Protein AF-A0A6V7WZ01-F1 (afdb_monomer)

Sequence (124 aa):
MCKIESGIFNFLLNDQLIEKWQSAVDKRIPVYFSLSDTPPTNKLYTMVDTGFPLYNNNYYMLKLPVYPKNIEEMKIVRCWLEKLFLCYFEFADFREYFFNPEMIKILFDNEKNIPTQLRSEKAI

Solvent-accessible surface area (backbone atoms only — not comparable to full-atom values): 7692 Å² total; per-residue (Å²): 132,80,83,77,62,97,69,73,83,70,68,86,70,49,71,72,55,48,53,52,50,50,53,37,36,78,69,52,54,43,46,45,45,59,75,52,94,59,78,68,62,70,45,45,75,34,47,37,38,68,80,81,81,97,78,72,88,66,67,42,64,49,74,37,51,39,53,39,87,46,71,68,50,47,53,52,49,43,56,52,51,51,50,51,33,71,33,68,32,78,44,75,56,51,95,54,47,49,72,31,69,66,45,54,45,68,73,42,71,90,52,96,76,72,53,94,49,73,40,62,68,79,87,128

Organism: Meloidogyne enterolobii (NCBI:txid390850)

Nearest PDB structures (foldseek):
  6uz7-assembly1_Bp  TM=1.964E-01  e=6.840E+00  Kluyveromyces lactis

Mean predicted aligned error: 9.62 Å

Foldseek 3Di:
DDPPDPPVLPPPCDPVLQVLVVVCLVVQPFFKDFPDPPHDDQAAAKFFADDDDDDDRPTDGGGQGRGDNHVVSLSSSLVVQLCQQVDETQDIDAPGMDGDVVSVCSSCVPPPDGRSDGHYDDDD

Radius of gyration: 15.32 Å; Cα contacts (8 Å, |Δi|>4): 159; chains: 1; bounding box: 44×39×40 Å

pLDDT: mean 73.78, std 16.83, range [35.31, 97.25]

Structure (mmCIF, N/CA/C/O backbone):
data_AF-A0A6V7WZ01-F1
#
_entry.id   AF-A0A6V7WZ01-F1
#
loop_
_atom_site.group_PDB
_atom_site.id
_atom_site.type_symbol
_atom_site.label_atom_id
_atom_site.label_alt_id
_atom_site.label_comp_id
_atom_site.label_asym_id
_atom_site.label_entity_id
_atom_site.label_seq_id
_atom_site.pdbx_PDB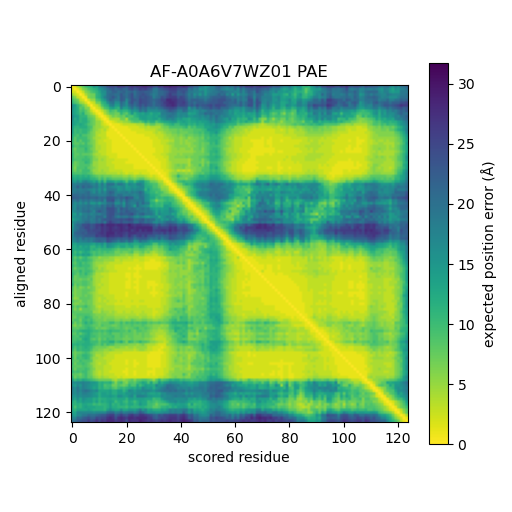_ins_code
_atom_site.Cartn_x
_atom_site.Cartn_y
_atom_site.Cartn_z
_atom_site.occupancy
_atom_site.B_iso_or_equiv
_atom_site.auth_seq_id
_atom_site.auth_comp_id
_atom_site.auth_asym_id
_atom_site.auth_atom_id
_atom_site.pdbx_PDB_model_num
ATOM 1 N N . MET A 1 1 ? 12.683 11.082 -18.159 1.00 45.75 1 MET A N 1
ATOM 2 C CA . MET A 1 1 ? 12.593 11.538 -16.750 1.00 45.75 1 MET A CA 1
ATOM 3 C C . MET A 1 1 ? 11.184 12.043 -16.466 1.00 45.75 1 MET A C 1
ATOM 5 O O . MET A 1 1 ? 10.787 13.046 -17.048 1.00 45.75 1 MET A O 1
ATOM 9 N N . CYS A 1 2 ? 10.422 11.363 -15.607 1.00 51.81 2 CYS A N 1
ATOM 10 C CA . CYS A 1 2 ? 9.104 11.846 -15.190 1.00 51.81 2 CYS A CA 1
ATOM 11 C C . CYS A 1 2 ? 9.287 12.985 -14.171 1.00 51.81 2 CYS A C 1
ATOM 13 O O . CYS A 1 2 ? 9.698 12.741 -13.035 1.00 51.81 2 CYS A O 1
ATOM 15 N N . LYS A 1 3 ? 9.050 14.238 -14.582 1.00 46.38 3 LYS A N 1
ATOM 16 C CA . LYS A 1 3 ? 9.060 15.385 -13.663 1.00 46.38 3 LYS A CA 1
ATOM 17 C C . LYS A 1 3 ? 7.777 15.378 -12.836 1.00 46.38 3 LYS A C 1
ATOM 19 O O . LYS A 1 3 ? 6.792 16.004 -13.206 1.00 46.38 3 LYS A O 1
ATOM 24 N N . ILE A 1 4 ? 7.806 14.679 -11.706 1.00 53.94 4 ILE A N 1
ATOM 25 C CA . ILE A 1 4 ? 6.798 14.862 -10.663 1.00 53.94 4 ILE A CA 1
ATOM 26 C C . ILE A 1 4 ? 7.152 16.158 -9.939 1.00 53.94 4 ILE A C 1
ATOM 28 O O . ILE A 1 4 ? 8.135 16.215 -9.199 1.00 53.94 4 ILE A O 1
ATOM 32 N N . GLU A 1 5 ? 6.386 17.211 -10.206 1.00 44.75 5 GLU A N 1
ATOM 33 C CA . GLU A 1 5 ? 6.588 18.514 -9.582 1.00 44.75 5 GLU A CA 1
ATOM 34 C C . GLU A 1 5 ? 6.386 18.412 -8.063 1.00 44.75 5 GLU A C 1
ATOM 36 O O . GLU A 1 5 ? 5.406 17.841 -7.569 1.00 44.75 5 GLU A O 1
ATOM 41 N N . SER A 1 6 ? 7.336 18.961 -7.304 1.00 43.28 6 SER A N 1
ATOM 42 C CA . SER A 1 6 ? 7.279 19.024 -5.844 1.00 43.28 6 SER A CA 1
ATOM 43 C C . SER A 1 6 ? 6.167 19.984 -5.408 1.00 43.28 6 SER A C 1
ATOM 45 O O . SER A 1 6 ? 6.396 21.179 -5.237 1.00 43.28 6 SER A O 1
ATOM 47 N N . GLY A 1 7 ? 4.958 19.440 -5.278 1.00 42.81 7 GLY A N 1
ATOM 48 C CA . GLY A 1 7 ? 3.715 20.170 -5.009 1.00 42.81 7 GLY A CA 1
ATOM 49 C C . GLY A 1 7 ? 2.450 19.358 -5.327 1.00 42.81 7 GLY A C 1
ATOM 50 O O . GLY A 1 7 ? 1.392 19.633 -4.770 1.00 42.81 7 GLY A O 1
ATOM 51 N N . ILE A 1 8 ? 2.567 18.305 -6.148 1.00 46.50 8 ILE A N 1
ATOM 52 C CA . ILE A 1 8 ? 1.439 17.465 -6.602 1.00 46.50 8 ILE A CA 1
ATOM 53 C C . ILE A 1 8 ? 0.768 16.659 -5.463 1.00 46.50 8 ILE A C 1
ATOM 55 O O . ILE A 1 8 ? -0.384 16.258 -5.589 1.00 46.50 8 ILE A O 1
ATOM 59 N N . PHE A 1 9 ? 1.425 16.475 -4.312 1.00 54.53 9 PHE A N 1
ATOM 60 C CA . PHE A 1 9 ? 0.903 15.667 -3.192 1.00 54.53 9 PHE A CA 1
ATOM 61 C C . PHE A 1 9 ? -0.096 16.387 -2.270 1.00 54.53 9 PHE A C 1
ATOM 63 O O . PHE A 1 9 ? -0.426 15.876 -1.198 1.00 54.53 9 PHE A O 1
ATOM 70 N N . ASN A 1 10 ? -0.637 17.531 -2.698 1.00 55.94 10 ASN A N 1
ATOM 71 C CA . ASN A 1 10 ? -1.879 18.073 -2.147 1.00 55.94 10 ASN A CA 1
ATOM 72 C C . ASN A 1 10 ? -3.068 17.242 -2.651 1.00 55.94 10 ASN A C 1
ATOM 74 O O . ASN A 1 10 ? -3.896 17.707 -3.434 1.00 55.94 10 ASN A O 1
ATOM 78 N N . PHE A 1 11 ? -3.142 15.990 -2.194 1.00 63.97 11 PHE A N 1
ATOM 79 C CA . PHE A 1 11 ? -4.306 15.144 -2.404 1.00 63.97 11 PHE A CA 1
ATOM 80 C C . PHE A 1 11 ? -5.533 15.865 -1.841 1.00 63.97 11 PHE A C 1
ATOM 82 O O . PHE A 1 11 ? -5.618 16.089 -0.632 1.00 63.97 11 PHE A O 1
ATOM 89 N N . LEU A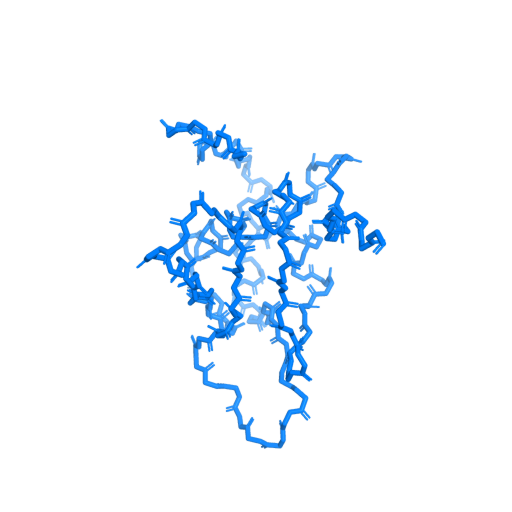 1 12 ? -6.491 16.205 -2.707 1.00 63.72 12 LEU A N 1
ATOM 90 C CA . LEU A 1 12 ? -7.819 16.662 -2.299 1.00 63.72 12 LEU A CA 1
ATOM 91 C C . LEU A 1 12 ? -8.597 15.462 -1.741 1.00 63.72 12 LEU A C 1
ATOM 93 O O . LEU A 1 12 ? -9.500 14.917 -2.376 1.00 63.72 12 LEU A O 1
ATOM 97 N N . LEU A 1 13 ? -8.188 15.020 -0.552 1.00 69.38 13 LEU A N 1
ATOM 98 C CA . LEU A 1 13 ? -8.919 14.057 0.251 1.00 69.38 13 LEU A CA 1
ATOM 99 C C . LEU A 1 13 ? -10.174 14.772 0.754 1.00 69.38 13 LEU A C 1
ATOM 101 O O . LEU A 1 13 ? -10.098 15.607 1.651 1.00 69.38 13 LEU A O 1
ATOM 105 N N . ASN A 1 14 ? -11.320 14.474 0.144 1.00 80.88 14 ASN A N 1
ATOM 106 C CA . ASN A 1 14 ? -12.602 14.819 0.743 1.00 80.88 14 ASN A CA 1
ATOM 107 C C . ASN A 1 14 ? -12.850 13.923 1.966 1.00 80.88 14 ASN A C 1
ATOM 109 O O . ASN A 1 14 ? -12.283 12.831 2.064 1.00 80.88 14 ASN A O 1
ATOM 113 N N . ASP A 1 15 ? -13.710 14.367 2.882 1.00 85.44 15 ASP A N 1
ATOM 114 C CA . ASP A 1 15 ? -13.946 13.673 4.158 1.00 85.44 15 ASP A CA 1
ATOM 115 C C . ASP A 1 15 ? -14.332 12.199 3.945 1.00 85.44 15 ASP A C 1
ATOM 117 O O . ASP A 1 15 ? -13.799 11.307 4.600 1.00 85.44 15 ASP A O 1
ATOM 121 N N . GLN A 1 16 ? -15.138 11.920 2.915 1.00 87.25 16 GLN A N 1
ATOM 122 C CA . GLN A 1 16 ? -15.530 10.565 2.515 1.00 87.25 16 GLN A CA 1
ATOM 123 C C . GLN A 1 16 ? -14.339 9.655 2.142 1.00 87.25 16 GLN A C 1
ATOM 125 O O . GLN A 1 16 ? -14.372 8.452 2.408 1.00 87.25 16 GLN A O 1
ATOM 130 N N . LEU A 1 17 ? -13.290 10.186 1.502 1.00 86.81 17 LEU A N 1
ATOM 131 C CA . LEU A 1 17 ? -12.084 9.415 1.185 1.00 86.81 17 LEU A CA 1
ATOM 132 C C . LEU A 1 17 ? -11.212 9.215 2.432 1.00 86.81 17 LEU A C 1
ATOM 134 O O . LEU A 1 17 ? -10.657 8.131 2.607 1.00 86.81 17 LEU A O 1
ATOM 138 N N . ILE A 1 18 ? -11.147 10.211 3.325 1.00 90.06 18 ILE A N 1
ATOM 139 C CA . ILE A 1 18 ? -10.459 10.094 4.622 1.00 90.06 18 ILE A CA 1
ATOM 140 C C . ILE A 1 18 ? -11.115 8.998 5.474 1.00 90.06 18 ILE A C 1
ATOM 142 O O . ILE A 1 18 ? -10.411 8.130 5.985 1.00 90.06 18 ILE A O 1
ATOM 146 N N . GLU A 1 19 ? -12.447 8.966 5.562 1.00 93.00 19 GLU A N 1
ATOM 147 C CA . GLU A 1 19 ? -13.202 7.916 6.263 1.00 93.00 19 GLU A CA 1
ATOM 148 C C . GLU A 1 19 ? -12.935 6.518 5.685 1.00 93.00 19 GLU A C 1
ATOM 150 O O . GLU A 1 19 ? -12.688 5.569 6.434 1.00 93.00 19 GLU A O 1
ATOM 155 N N . LYS A 1 20 ? -12.921 6.375 4.351 1.00 92.75 20 LYS A N 1
ATOM 156 C CA . LYS A 1 20 ? -12.574 5.106 3.682 1.00 92.75 20 LYS A CA 1
ATOM 157 C C . LYS A 1 20 ? -11.151 4.658 4.016 1.00 92.75 20 LYS A C 1
ATOM 159 O O . LYS A 1 20 ? -10.935 3.480 4.303 1.00 92.75 20 LYS A O 1
ATOM 164 N N . TRP A 1 21 ? -10.190 5.581 4.004 1.00 94.62 21 TRP A N 1
ATOM 165 C CA . TRP A 1 21 ? -8.795 5.289 4.334 1.00 94.62 21 TRP A CA 1
ATOM 166 C C . TRP A 1 21 ? -8.620 4.922 5.807 1.00 94.62 21 TRP A C 1
ATOM 168 O O . TRP A 1 21 ? -7.920 3.956 6.106 1.00 94.62 21 TRP A O 1
ATOM 178 N N . GLN A 1 22 ? -9.294 5.626 6.718 1.00 95.69 22 GLN A N 1
ATOM 179 C CA . GLN A 1 22 ? -9.279 5.294 8.140 1.00 95.69 22 GLN A CA 1
ATOM 180 C C . GLN A 1 22 ? -9.895 3.910 8.381 1.00 95.69 22 GLN A C 1
ATOM 182 O O . GLN A 1 22 ? -9.276 3.075 9.030 1.00 95.69 22 GLN A O 1
ATOM 187 N N . SER A 1 23 ? -11.030 3.598 7.744 1.00 96.50 23 SER A N 1
ATOM 188 C CA . SER A 1 23 ? -11.637 2.263 7.818 1.00 96.50 23 SER A CA 1
ATOM 189 C C . SER A 1 23 ? -10.695 1.155 7.323 1.00 96.50 23 SER A C 1
ATOM 191 O O . SER A 1 23 ? -10.698 0.058 7.880 1.00 96.50 23 SER A O 1
ATOM 193 N N . ALA A 1 24 ? -9.875 1.423 6.302 1.00 96.19 24 ALA A N 1
ATOM 194 C CA . ALA A 1 24 ? -8.879 0.478 5.794 1.00 96.19 24 ALA A CA 1
ATOM 195 C C . ALA A 1 24 ? -7.705 0.261 6.766 1.00 96.19 24 ALA A C 1
ATOM 197 O O . ALA A 1 24 ? -7.261 -0.876 6.942 1.00 96.19 24 ALA A O 1
ATOM 198 N N . VAL A 1 25 ? -7.245 1.331 7.425 1.00 96.69 25 VAL A N 1
ATOM 199 C CA . VAL A 1 25 ? -6.243 1.290 8.506 1.00 96.69 25 VAL A CA 1
ATOM 200 C C . VAL A 1 25 ? -6.773 0.491 9.701 1.00 96.69 25 VAL A C 1
ATOM 202 O O . VAL A 1 25 ? -6.106 -0.436 10.163 1.00 96.69 25 VAL A O 1
ATOM 205 N N . ASP A 1 26 ? -7.997 0.775 10.152 1.00 97.19 26 ASP A N 1
ATOM 206 C CA . ASP A 1 26 ? -8.625 0.118 11.306 1.00 97.19 26 ASP A CA 1
ATOM 207 C C . ASP A 1 26 ? -8.840 -1.385 11.061 1.00 97.19 26 ASP A C 1
ATOM 209 O O . ASP A 1 26 ? -8.569 -2.216 11.929 1.00 97.19 26 ASP A O 1
ATOM 213 N N . LYS A 1 27 ? -9.257 -1.750 9.839 1.00 97.25 27 LYS A N 1
ATOM 214 C CA . LYS A 1 27 ? -9.376 -3.145 9.373 1.00 97.25 27 LYS A CA 1
ATOM 215 C C . LYS A 1 27 ? -8.030 -3.824 9.104 1.00 97.25 27 LYS A C 1
ATOM 217 O O . LYS A 1 27 ? -8.015 -5.028 8.863 1.00 97.25 27 LYS A O 1
ATOM 222 N N . ARG A 1 28 ? -6.918 -3.078 9.124 1.00 95.25 28 ARG A N 1
ATOM 223 C CA . ARG A 1 28 ? -5.569 -3.533 8.746 1.00 95.25 28 ARG A CA 1
ATOM 224 C C . ARG A 1 28 ? -5.539 -4.206 7.371 1.00 95.25 28 ARG A C 1
ATOM 226 O O . ARG A 1 28 ? -5.000 -5.300 7.216 1.00 95.25 28 ARG A O 1
ATOM 233 N N . ILE A 1 29 ? -6.104 -3.548 6.363 1.00 95.00 29 ILE A N 1
ATOM 234 C CA . ILE A 1 29 ? -6.007 -4.022 4.977 1.00 95.00 29 ILE A CA 1
ATOM 235 C C . ILE A 1 29 ? -4.529 -3.924 4.539 1.00 95.00 29 ILE A C 1
ATOM 237 O O . ILE A 1 29 ? -3.929 -2.855 4.684 1.00 95.00 29 ILE A O 1
ATOM 241 N N . P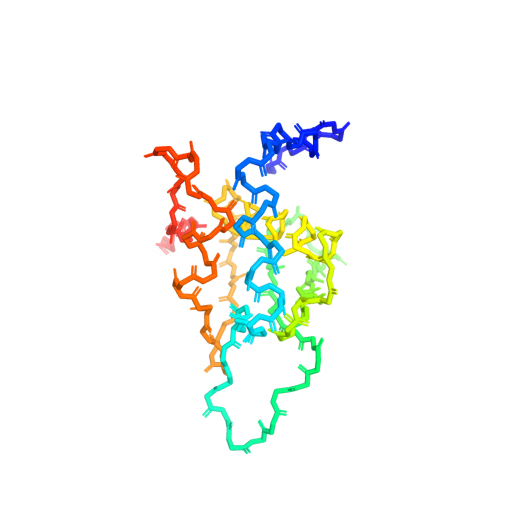RO A 1 30 ? -3.906 -5.006 4.034 1.00 94.25 30 PRO A N 1
ATOM 242 C CA . PRO A 1 30 ? -2.501 -4.980 3.640 1.00 94.25 30 PRO A CA 1
ATOM 243 C C . PRO A 1 30 ? -2.292 -4.241 2.311 1.00 94.25 30 PRO A C 1
ATOM 245 O O . PRO A 1 30 ? -3.153 -4.281 1.433 1.00 94.25 30 PRO A O 1
ATOM 248 N N . VAL A 1 31 ? -1.127 -3.614 2.133 1.00 93.12 31 VAL A N 1
ATOM 249 C CA . VAL A 1 31 ? -0.698 -2.963 0.878 1.00 93.12 31 VAL A CA 1
ATOM 250 C C . VAL A 1 31 ? -0.223 -3.980 -0.154 1.00 93.12 31 VAL A C 1
ATOM 252 O O . VAL A 1 31 ? -0.473 -3.827 -1.349 1.00 93.12 31 VAL A O 1
ATOM 255 N N . TYR A 1 32 ? 0.470 -5.016 0.304 1.00 90.38 32 TYR A N 1
ATOM 256 C CA . TYR A 1 32 ? 1.024 -6.090 -0.507 1.00 90.38 32 TYR A CA 1
ATOM 257 C C . TYR A 1 32 ? 1.073 -7.381 0.310 1.00 90.38 32 TYR A C 1
ATOM 259 O O . TYR A 1 32 ? 1.052 -7.358 1.542 1.00 90.38 32 TYR A O 1
ATOM 267 N N . PHE A 1 33 ? 1.161 -8.502 -0.393 1.00 87.25 33 PHE A N 1
ATOM 268 C CA . PHE A 1 33 ? 1.326 -9.833 0.174 1.00 87.25 33 PHE A CA 1
ATOM 269 C C . PHE A 1 33 ? 2.702 -10.390 -0.209 1.00 87.25 33 PHE A C 1
ATOM 271 O O . PHE A 1 33 ? 3.203 -10.080 -1.291 1.00 87.25 33 PHE A O 1
ATOM 278 N N . SER A 1 34 ? 3.299 -11.205 0.667 1.00 84.31 34 SER A N 1
ATOM 279 C CA . SER A 1 34 ? 4.483 -12.011 0.330 1.00 84.31 34 SER A CA 1
ATOM 280 C C . SER A 1 34 ? 4.051 -13.301 -0.361 1.00 84.31 34 SER A C 1
ATOM 282 O O . SER A 1 34 ? 3.029 -13.878 0.007 1.00 84.31 34 SER A O 1
ATOM 284 N N . LEU A 1 35 ? 4.850 -13.773 -1.314 1.00 79.44 35 LEU A N 1
ATOM 285 C CA . LEU A 1 35 ? 4.772 -15.130 -1.869 1.00 79.44 35 LEU A CA 1
ATOM 286 C C . LEU A 1 35 ? 5.679 -16.122 -1.122 1.00 79.44 35 LEU A C 1
ATOM 288 O O . LEU A 1 35 ? 5.605 -17.322 -1.367 1.00 79.44 35 LEU A O 1
ATOM 292 N N . SER A 1 36 ? 6.535 -15.630 -0.225 1.00 76.31 36 SER A N 1
ATOM 293 C CA . SER A 1 36 ? 7.384 -16.441 0.646 1.00 76.31 36 SER A CA 1
ATOM 294 C C . SER A 1 36 ? 6.653 -16.884 1.920 1.00 76.31 36 SER A C 1
ATOM 296 O O . SER A 1 36 ? 5.865 -16.128 2.486 1.00 76.31 36 SER A O 1
ATOM 298 N N . ASP A 1 37 ? 7.003 -18.065 2.439 1.00 66.50 37 ASP A N 1
ATOM 299 C CA . ASP A 1 37 ? 6.560 -18.538 3.766 1.00 66.50 37 ASP A CA 1
ATOM 300 C C . ASP A 1 37 ? 7.135 -17.699 4.924 1.00 66.50 37 ASP A C 1
ATOM 302 O O . ASP A 1 37 ? 6.672 -17.767 6.065 1.00 66.50 37 ASP A O 1
ATOM 306 N N . THR A 1 38 ? 8.169 -16.898 4.653 1.00 65.06 38 THR A N 1
ATOM 307 C CA . THR A 1 38 ? 8.689 -15.920 5.607 1.00 65.06 38 THR A CA 1
ATOM 308 C C . THR A 1 38 ? 7.707 -14.753 5.745 1.00 65.06 38 THR A C 1
ATOM 310 O O . THR A 1 38 ? 7.298 -14.177 4.733 1.00 65.06 38 THR A O 1
ATOM 313 N N . PRO A 1 39 ? 7.339 -14.346 6.977 1.00 61.16 39 PRO A N 1
ATOM 314 C CA . PRO A 1 39 ? 6.442 -13.215 7.172 1.00 61.16 39 PRO A CA 1
ATOM 315 C C . PRO A 1 39 ? 7.056 -11.968 6.520 1.00 61.16 39 PRO A C 1
ATOM 317 O O . PRO A 1 39 ? 8.253 -11.720 6.718 1.00 61.16 39 PRO A O 1
ATOM 320 N N . PRO A 1 40 ? 6.276 -11.178 5.756 1.00 59.97 40 PRO A N 1
ATOM 321 C CA . PRO A 1 40 ? 6.817 -10.040 5.035 1.00 59.97 40 PRO A CA 1
ATOM 322 C C . PRO A 1 40 ? 7.488 -9.098 6.026 1.00 59.97 40 PRO A C 1
ATOM 324 O O . PRO A 1 40 ? 6.878 -8.654 7.005 1.00 59.97 40 PRO A O 1
ATOM 327 N N . THR A 1 41 ? 8.755 -8.771 5.769 1.00 57.97 41 THR A N 1
ATOM 328 C CA . THR A 1 41 ? 9.395 -7.692 6.518 1.00 57.97 41 THR A CA 1
ATOM 329 C C . THR A 1 41 ? 8.572 -6.415 6.307 1.00 57.97 41 THR A C 1
ATOM 331 O O . THR A 1 41 ? 7.947 -6.239 5.258 1.00 57.97 41 THR A O 1
ATOM 334 N N . ASN A 1 42 ? 8.545 -5.514 7.294 1.00 54.91 42 ASN A N 1
ATOM 335 C CA . ASN A 1 42 ? 7.678 -4.318 7.298 1.00 54.91 42 ASN A CA 1
ATOM 336 C C . ASN A 1 42 ? 7.998 -3.270 6.199 1.00 54.91 42 ASN A C 1
ATOM 338 O O . ASN A 1 42 ? 7.639 -2.101 6.347 1.00 54.91 42 ASN A O 1
ATOM 342 N N . LYS A 1 43 ? 8.755 -3.652 5.167 1.00 55.84 43 LYS A N 1
ATOM 343 C CA . LYS A 1 43 ? 9.231 -2.850 4.045 1.00 55.84 43 LYS A CA 1
ATOM 344 C C . LYS A 1 43 ? 9.229 -3.734 2.798 1.00 55.84 43 LYS A C 1
ATOM 346 O O . LYS A 1 43 ? 9.831 -4.804 2.812 1.00 55.84 43 LYS A O 1
ATOM 351 N N . LEU A 1 44 ? 8.607 -3.265 1.723 1.00 60.09 44 LEU A N 1
ATOM 352 C CA . LEU A 1 44 ? 8.859 -3.791 0.383 1.00 60.09 44 LEU A CA 1
ATOM 353 C C . LEU A 1 44 ? 10.267 -3.351 -0.083 1.00 60.09 44 LEU A C 1
ATOM 355 O O . LEU A 1 44 ? 10.801 -2.327 0.353 1.00 60.09 44 LEU A O 1
ATOM 359 N N . TYR A 1 45 ? 10.890 -4.146 -0.954 1.00 56.41 45 TYR A N 1
ATOM 360 C CA . TYR A 1 45 ? 12.239 -3.909 -1.484 1.00 56.41 45 TYR A CA 1
ATOM 361 C C . TYR A 1 45 ? 12.275 -4.075 -3.013 1.00 56.41 45 TYR A C 1
ATOM 363 O O . TYR A 1 45 ? 13.110 -4.788 -3.558 1.00 56.41 45 TYR A O 1
ATOM 371 N N . THR A 1 46 ? 11.368 -3.408 -3.728 1.00 56.69 46 THR A N 1
ATOM 372 C CA . THR A 1 46 ? 11.422 -3.334 -5.198 1.00 56.69 46 THR A CA 1
ATOM 373 C C . THR A 1 46 ? 12.591 -2.459 -5.629 1.00 56.69 46 THR A C 1
ATOM 375 O O . THR A 1 46 ? 12.616 -1.278 -5.277 1.00 56.69 46 THR A O 1
ATOM 378 N N . MET A 1 47 ? 13.512 -3.032 -6.409 1.00 55.69 47 MET A N 1
ATOM 379 C CA . MET A 1 47 ? 14.504 -2.287 -7.186 1.00 55.69 47 MET A CA 1
ATOM 380 C C . MET A 1 47 ? 13.847 -1.716 -8.438 1.00 55.69 47 MET A C 1
ATOM 382 O O . MET A 1 47 ? 13.101 -2.419 -9.121 1.00 55.69 47 MET A O 1
ATOM 386 N N . VAL A 1 48 ? 14.145 -0.455 -8.730 1.00 57.81 48 VAL A N 1
ATOM 387 C CA . VAL A 1 48 ? 13.631 0.263 -9.896 1.00 57.81 48 VAL A CA 1
ATOM 388 C C . VAL A 1 48 ? 14.791 0.996 -10.555 1.00 57.81 48 VAL A C 1
ATOM 390 O O . VAL A 1 48 ? 15.385 1.861 -9.909 1.00 57.81 48 VAL A O 1
ATOM 393 N N . ASP A 1 49 ? 15.099 0.649 -11.806 1.00 59.66 49 ASP A N 1
ATOM 394 C CA . ASP A 1 49 ? 16.089 1.357 -12.629 1.00 59.66 49 ASP A CA 1
ATOM 395 C C . ASP A 1 49 ? 15.392 2.243 -13.673 1.00 59.66 49 ASP A C 1
ATOM 397 O O . ASP A 1 49 ? 14.311 1.926 -14.182 1.00 59.66 49 ASP A O 1
ATOM 401 N N . THR A 1 50 ? 16.008 3.382 -13.968 1.00 56.69 50 THR A N 1
ATOM 402 C CA . THR A 1 50 ? 15.534 4.390 -14.924 1.00 56.69 50 THR A CA 1
ATOM 403 C C . THR A 1 50 ? 16.563 4.720 -16.002 1.00 56.69 50 THR A C 1
ATOM 405 O O . THR A 1 50 ? 16.247 5.519 -16.886 1.00 56.69 50 THR A O 1
ATOM 408 N N . GLY A 1 51 ? 17.802 4.229 -15.860 1.00 52.38 51 GLY A N 1
ATOM 409 C CA . GLY A 1 51 ? 18.974 4.757 -16.554 1.00 52.38 51 GLY A CA 1
ATOM 410 C C . GLY A 1 51 ? 19.275 6.219 -16.215 1.00 52.38 51 GLY A C 1
ATOM 411 O O . GLY A 1 51 ? 18.598 6.838 -15.387 1.00 52.38 51 GLY A O 1
ATOM 412 N N . PHE A 1 52 ? 20.224 6.898 -16.865 1.00 50.06 52 PHE A N 1
ATOM 413 C CA . PHE A 1 52 ? 21.534 6.564 -17.481 1.00 50.06 52 PHE A CA 1
ATOM 414 C C . PHE A 1 52 ? 22.223 7.971 -17.635 1.00 50.06 52 PHE A C 1
ATOM 416 O O . PHE A 1 52 ? 21.490 8.967 -17.682 1.00 50.06 52 PHE A O 1
ATOM 423 N N . PRO A 1 53 ? 23.568 8.151 -17.692 1.00 54.12 53 PRO A N 1
ATOM 424 C CA . PRO A 1 53 ? 24.572 7.158 -18.042 1.00 54.12 53 PRO A CA 1
ATOM 425 C C . PRO A 1 53 ? 25.660 6.814 -16.999 1.00 54.12 53 PRO A C 1
ATOM 427 O O . PRO A 1 53 ? 26.235 7.664 -16.321 1.00 54.12 53 PRO A O 1
ATOM 430 N N . LEU A 1 54 ? 26.030 5.529 -17.039 1.00 46.16 54 LEU A N 1
ATOM 431 C CA . LEU A 1 54 ? 27.355 4.929 -16.798 1.00 46.16 54 LEU A CA 1
ATOM 432 C C . LEU A 1 54 ? 27.983 4.894 -15.392 1.00 46.16 54 LEU A C 1
ATOM 434 O O . LEU A 1 54 ? 28.860 4.054 -15.214 1.00 46.16 54 LEU A O 1
ATOM 438 N N . TYR A 1 55 ? 27.581 5.708 -14.406 1.00 50.28 55 TYR A N 1
ATOM 439 C CA . TYR A 1 55 ? 28.239 5.666 -13.076 1.00 50.28 55 TYR A CA 1
ATOM 440 C C . TYR A 1 55 ? 27.337 5.700 -11.832 1.00 50.28 55 TYR A C 1
ATOM 442 O O . TYR A 1 55 ? 27.850 5.512 -10.734 1.00 50.28 55 TYR A O 1
ATOM 450 N N . ASN A 1 56 ? 26.020 5.882 -11.967 1.00 46.66 56 ASN A N 1
ATOM 451 C CA . ASN A 1 56 ? 25.087 5.867 -10.832 1.00 46.66 56 ASN A CA 1
ATOM 452 C C . ASN A 1 56 ? 23.847 5.023 -11.152 1.00 46.66 56 ASN A C 1
ATOM 454 O O . ASN A 1 56 ? 22.874 5.535 -11.708 1.00 46.66 56 ASN A O 1
ATOM 458 N N . ASN A 1 57 ? 23.865 3.750 -10.753 1.00 49.91 57 ASN A N 1
ATOM 459 C CA . ASN A 1 57 ? 22.665 2.915 -10.732 1.00 49.91 57 ASN A CA 1
ATOM 460 C C . ASN A 1 57 ? 21.769 3.414 -9.589 1.00 49.91 57 ASN A C 1
ATOM 462 O O . ASN A 1 57 ? 21.991 3.092 -8.418 1.00 49.91 57 ASN A O 1
ATOM 466 N N . ASN A 1 58 ? 20.780 4.246 -9.917 1.00 54.59 58 ASN A N 1
ATOM 467 C CA . ASN A 1 58 ? 19.862 4.836 -8.945 1.00 54.59 58 ASN A CA 1
ATOM 468 C C . ASN A 1 58 ? 18.783 3.824 -8.536 1.00 54.59 58 ASN A C 1
ATOM 470 O O . ASN A 1 58 ? 17.605 4.007 -8.829 1.00 54.59 58 ASN A O 1
ATOM 474 N N . TYR A 1 59 ? 19.183 2.763 -7.833 1.00 59.47 59 TYR A N 1
ATOM 475 C CA . TYR A 1 59 ? 18.252 1.792 -7.268 1.00 59.47 59 TYR A CA 1
ATOM 476 C C . TYR A 1 59 ? 17.334 2.467 -6.244 1.00 59.47 59 TYR A C 1
ATOM 478 O O . TYR A 1 59 ? 17.725 2.725 -5.100 1.00 59.47 59 TYR A O 1
ATOM 486 N N . TYR A 1 60 ? 16.083 2.715 -6.623 1.00 65.50 60 TYR A N 1
ATOM 487 C CA . TYR A 1 60 ? 15.053 3.037 -5.640 1.00 65.50 60 TYR A CA 1
ATOM 488 C C . TYR A 1 60 ? 14.639 1.777 -4.881 1.00 65.50 60 TYR A C 1
ATOM 490 O O . TYR A 1 60 ? 14.759 0.663 -5.380 1.00 65.50 60 TYR A O 1
ATOM 498 N N . MET A 1 61 ? 14.173 1.971 -3.647 1.00 67.38 61 MET A N 1
ATOM 499 C CA . MET A 1 61 ? 13.770 0.910 -2.727 1.00 67.38 61 MET A CA 1
ATOM 500 C C . MET A 1 61 ? 12.448 1.321 -2.080 1.00 67.38 61 MET A C 1
ATOM 502 O O . MET A 1 61 ? 12.415 2.233 -1.246 1.00 67.38 61 MET A O 1
ATOM 506 N N . LEU A 1 62 ? 11.358 0.670 -2.485 1.00 74.12 62 LEU A N 1
ATOM 507 C CA . LEU A 1 62 ? 9.990 1.012 -2.078 1.00 74.12 62 LEU A CA 1
ATOM 508 C C . LEU A 1 62 ? 9.686 0.623 -0.625 1.00 74.12 62 LEU A C 1
ATOM 510 O O . LEU A 1 62 ? 8.977 -0.345 -0.385 1.00 74.12 62 LEU A O 1
ATOM 514 N N . LYS A 1 63 ? 10.175 1.391 0.355 1.00 76.69 63 LYS A N 1
ATOM 515 C CA . LYS A 1 63 ? 9.948 1.157 1.798 1.00 76.69 63 LYS A CA 1
ATOM 516 C C . LYS A 1 63 ? 8.484 1.400 2.213 1.00 76.69 63 LYS A C 1
ATOM 518 O O . LYS A 1 63 ? 8.186 2.354 2.928 1.00 76.69 63 LYS A O 1
ATOM 523 N N . LEU A 1 64 ? 7.585 0.537 1.750 1.00 85.38 64 LEU A N 1
ATOM 524 C CA . LEU A 1 64 ? 6.151 0.545 2.028 1.00 85.38 64 LEU A CA 1
ATOM 525 C C . LEU A 1 64 ? 5.825 -0.317 3.251 1.00 85.38 64 LEU A C 1
ATOM 527 O O . LEU A 1 64 ? 6.364 -1.419 3.347 1.00 85.38 64 LEU A O 1
ATOM 531 N N . PRO A 1 65 ? 4.937 0.130 4.156 1.00 89.25 65 PRO A N 1
ATOM 532 C 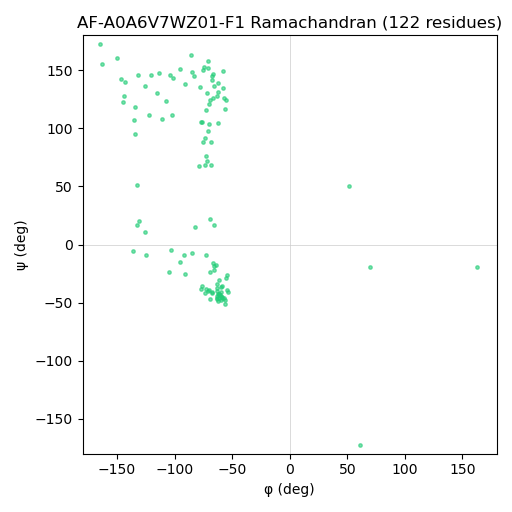CA . PRO A 1 65 ? 4.431 -0.720 5.225 1.00 89.25 65 PRO A CA 1
ATOM 533 C C . PRO A 1 65 ? 3.548 -1.833 4.647 1.00 89.25 65 PRO A C 1
ATOM 535 O O . PRO A 1 65 ? 2.792 -1.597 3.706 1.00 89.25 65 PRO A O 1
ATOM 538 N N . VAL A 1 66 ? 3.582 -3.026 5.251 1.00 90.62 66 VAL A N 1
ATOM 539 C CA . VAL A 1 66 ? 2.589 -4.081 4.959 1.00 90.62 66 VAL A CA 1
ATOM 540 C C . VAL A 1 66 ? 1.199 -3.594 5.369 1.00 90.62 66 VAL A C 1
ATOM 542 O O . VAL A 1 66 ? 0.264 -3.679 4.585 1.00 90.62 66 VAL A O 1
ATOM 545 N N . TYR A 1 67 ? 1.086 -3.031 6.576 1.00 93.75 67 TYR A N 1
ATOM 546 C CA . TYR A 1 67 ? -0.146 -2.499 7.156 1.00 93.75 67 TYR A CA 1
ATOM 547 C C . TYR A 1 67 ? 0.056 -1.018 7.508 1.00 93.75 67 TYR A C 1
ATOM 549 O O . TYR A 1 67 ? 0.833 -0.737 8.427 1.00 93.75 67 TYR A O 1
ATOM 557 N N . PRO A 1 68 ? -0.599 -0.075 6.806 1.00 94.50 68 PRO A N 1
ATOM 558 C CA . PRO A 1 68 ? -0.520 1.345 7.125 1.00 94.50 68 PRO A CA 1
ATOM 559 C C . PRO A 1 68 ? -1.164 1.619 8.486 1.00 94.50 68 PRO A C 1
ATOM 561 O O . PRO A 1 68 ? -2.232 1.094 8.794 1.00 94.50 68 PRO A O 1
ATOM 564 N N . LYS A 1 69 ? -0.518 2.440 9.312 1.00 94.50 69 LYS A N 1
ATOM 565 C CA . LYS A 1 69 ? -0.948 2.734 10.692 1.00 94.50 69 LYS A CA 1
ATOM 566 C C . LYS A 1 69 ? -1.784 4.002 10.831 1.00 94.50 69 LYS A C 1
ATOM 568 O O . LYS A 1 69 ? -2.341 4.244 11.897 1.00 94.50 69 LYS A O 1
ATOM 573 N N . ASN A 1 70 ? -1.781 4.858 9.814 1.00 94.44 70 ASN A N 1
ATOM 574 C CA . ASN A 1 70 ? -2.427 6.167 9.815 1.00 94.44 70 ASN A CA 1
ATOM 575 C C . ASN A 1 70 ? -2.540 6.721 8.383 1.00 94.44 70 ASN A C 1
ATOM 577 O O . ASN A 1 70 ? -1.969 6.178 7.435 1.00 94.44 70 ASN A O 1
ATOM 581 N N . ILE A 1 71 ? -3.254 7.839 8.248 1.00 92.69 71 ILE A N 1
ATOM 582 C CA . ILE A 1 71 ? -3.485 8.536 6.976 1.00 92.69 71 ILE A CA 1
ATOM 583 C C . ILE A 1 71 ? -2.183 9.032 6.314 1.00 92.69 71 ILE A C 1
ATOM 585 O O . ILE A 1 71 ? -2.102 9.037 5.088 1.00 92.69 71 ILE A O 1
ATOM 589 N N . GLU A 1 72 ? -1.136 9.386 7.067 1.00 90.69 72 GLU A N 1
ATOM 590 C CA . GLU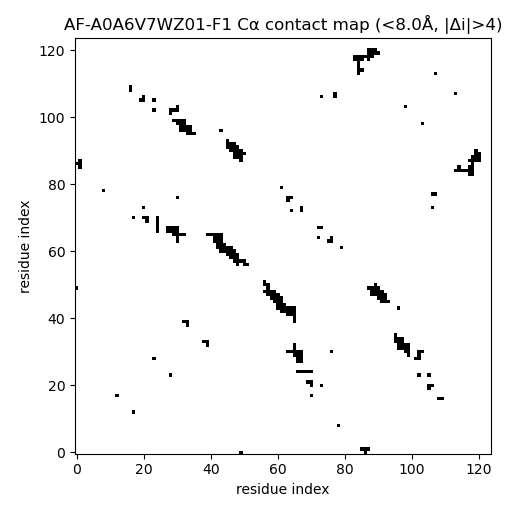 A 1 72 ? 0.150 9.800 6.475 1.00 90.69 72 GLU A CA 1
ATOM 591 C C . GLU A 1 72 ? 0.894 8.618 5.832 1.00 90.69 72 GLU A C 1
ATOM 593 O O . GLU A 1 72 ? 1.412 8.742 4.722 1.00 90.69 72 GLU A O 1
ATOM 598 N N . GLU A 1 73 ? 0.875 7.436 6.455 1.00 92.19 73 GLU A N 1
ATOM 599 C CA . GLU A 1 73 ? 1.380 6.212 5.822 1.00 92.19 73 GLU A CA 1
ATOM 600 C C . GLU A 1 73 ? 0.564 5.854 4.564 1.00 92.19 73 GLU A C 1
ATOM 602 O O . GLU A 1 73 ? 1.154 5.481 3.550 1.00 92.19 73 GLU A O 1
ATOM 607 N N . MET A 1 74 ? -0.760 6.062 4.563 1.00 92.62 74 MET A N 1
ATOM 608 C CA . MET A 1 74 ? -1.604 5.888 3.365 1.00 92.62 74 MET A CA 1
ATOM 609 C C . MET A 1 74 ? -1.219 6.855 2.229 1.00 92.62 74 MET A C 1
ATOM 611 O O . MET A 1 74 ? -1.087 6.426 1.081 1.00 92.62 74 MET A O 1
ATOM 615 N N . LYS A 1 75 ? -0.950 8.136 2.531 1.00 89.31 75 LYS A N 1
ATOM 616 C CA . LYS A 1 75 ? -0.432 9.116 1.552 1.00 89.31 75 LYS A CA 1
ATOM 617 C C . LYS A 1 75 ? 0.916 8.687 0.964 1.00 89.31 75 LYS A C 1
ATOM 619 O O . LYS A 1 75 ? 1.128 8.825 -0.240 1.00 89.31 75 LYS A O 1
ATOM 624 N N . ILE A 1 76 ? 1.818 8.145 1.789 1.00 87.94 76 ILE A N 1
ATOM 625 C CA . ILE A 1 76 ? 3.118 7.619 1.338 1.00 87.94 76 ILE A CA 1
ATOM 626 C C . ILE A 1 76 ? 2.919 6.429 0.391 1.00 87.94 76 ILE A C 1
ATOM 628 O O . ILE A 1 76 ? 3.538 6.395 -0.673 1.00 87.94 76 ILE A O 1
ATOM 632 N N . VAL A 1 77 ? 2.044 5.477 0.737 1.00 90.50 77 VAL A N 1
ATOM 633 C CA . VAL A 1 77 ? 1.728 4.325 -0.126 1.00 90.50 77 VAL A CA 1
ATOM 634 C C . VAL A 1 77 ? 1.159 4.793 -1.464 1.00 90.50 77 VAL A C 1
ATOM 636 O O . VAL A 1 77 ? 1.654 4.380 -2.514 1.00 90.50 77 VAL A O 1
ATOM 639 N N . ARG A 1 78 ? 0.184 5.709 -1.440 1.00 89.19 78 ARG A N 1
ATOM 640 C CA . ARG A 1 78 ? -0.404 6.302 -2.644 1.00 89.19 78 ARG A CA 1
ATOM 641 C C . ARG A 1 78 ? 0.649 6.954 -3.544 1.00 89.19 78 ARG A C 1
ATOM 643 O O . ARG A 1 78 ? 0.733 6.599 -4.713 1.00 89.19 78 ARG A O 1
ATOM 650 N N . CYS A 1 79 ? 1.495 7.826 -2.991 1.00 84.50 79 CYS A N 1
ATOM 651 C CA . CYS A 1 79 ? 2.579 8.506 -3.714 1.00 84.50 79 CYS A CA 1
ATOM 652 C C . CYS A 1 79 ? 3.514 7.525 -4.447 1.00 84.50 79 CYS A C 1
ATOM 654 O O . CYS A 1 79 ? 3.943 7.776 -5.576 1.00 84.50 79 CYS A O 1
ATOM 656 N N . TRP A 1 80 ? 3.846 6.396 -3.815 1.00 84.62 80 TRP A N 1
ATOM 657 C CA . TRP A 1 80 ? 4.683 5.365 -4.430 1.00 84.62 80 TRP A CA 1
ATOM 658 C C . TRP A 1 80 ? 3.959 4.567 -5.516 1.00 84.62 80 TRP A C 1
ATOM 660 O O . TRP A 1 80 ? 4.571 4.268 -6.539 1.00 84.62 80 TRP A O 1
ATOM 670 N N . LEU A 1 81 ? 2.673 4.257 -5.335 1.00 85.69 81 LEU A N 1
ATOM 671 C CA . LEU A 1 81 ? 1.866 3.600 -6.365 1.00 85.69 81 LEU A CA 1
ATOM 672 C C . LEU A 1 81 ? 1.635 4.521 -7.577 1.00 85.69 81 LEU A C 1
ATOM 674 O O . LEU A 1 81 ? 1.788 4.077 -8.708 1.00 85.69 81 LEU A O 1
ATOM 678 N N . GLU A 1 82 ? 1.381 5.816 -7.369 1.00 82.56 82 GLU A N 1
ATOM 679 C CA . GLU A 1 82 ? 1.311 6.817 -8.447 1.00 82.56 82 GLU A CA 1
ATOM 680 C C . GLU A 1 82 ? 2.623 6.879 -9.234 1.00 82.56 82 GLU A C 1
ATOM 682 O O . GLU A 1 82 ? 2.612 6.841 -10.463 1.00 82.56 82 GLU A O 1
ATOM 687 N N . LYS A 1 83 ? 3.769 6.896 -8.539 1.00 79.12 83 LYS A N 1
ATOM 688 C CA . LYS A 1 83 ? 5.090 6.792 -9.177 1.00 79.12 83 LYS A CA 1
ATOM 689 C C . LYS A 1 83 ? 5.221 5.519 -10.007 1.00 79.12 83 LYS A C 1
ATOM 691 O O . LYS A 1 83 ? 5.680 5.604 -11.140 1.00 79.12 83 LYS A O 1
ATOM 696 N N . LEU A 1 84 ? 4.811 4.367 -9.477 1.00 80.06 84 LEU A N 1
ATOM 697 C CA . LEU A 1 84 ? 4.867 3.091 -10.195 1.00 80.06 84 LEU A CA 1
ATOM 698 C C . LEU A 1 84 ? 3.981 3.054 -11.453 1.00 80.06 84 LEU A C 1
ATOM 700 O O . LEU A 1 84 ? 4.334 2.411 -12.437 1.00 80.06 84 LEU A O 1
ATOM 704 N N . PHE A 1 85 ? 2.840 3.735 -11.426 1.00 80.06 85 PHE A N 1
ATOM 705 C CA . PHE A 1 85 ? 1.841 3.714 -12.496 1.00 80.06 85 PHE A CA 1
ATOM 706 C C . PHE A 1 85 ? 2.036 4.806 -13.565 1.00 80.06 85 PHE A C 1
ATOM 708 O O . PHE A 1 85 ? 1.610 4.644 -14.713 1.00 80.06 85 PHE A O 1
ATOM 715 N N . LEU A 1 86 ? 2.680 5.923 -13.214 1.00 77.06 86 LEU A N 1
ATOM 716 C CA . LEU A 1 86 ? 2.851 7.080 -14.102 1.00 77.06 86 LEU A CA 1
ATOM 717 C C . LEU A 1 86 ? 4.264 7.221 -14.686 1.00 77.06 86 LEU A C 1
ATOM 719 O O . LEU A 1 86 ? 4.420 7.847 -15.736 1.00 77.06 86 LEU A O 1
ATOM 723 N N . CYS A 1 87 ? 5.289 6.661 -14.042 1.00 74.12 87 CYS A N 1
ATOM 724 C CA . CYS A 1 87 ? 6.656 6.668 -14.563 1.00 74.12 87 CYS A CA 1
ATOM 725 C C . CYS A 1 87 ? 6.914 5.504 -15.530 1.00 74.12 87 CYS A C 1
ATOM 727 O O . CYS A 1 87 ? 6.189 4.513 -15.542 1.00 74.12 87 CYS A O 1
ATOM 729 N N . TYR A 1 88 ? 7.988 5.637 -16.309 1.00 69.81 88 TYR A N 1
ATOM 730 C CA . TYR A 1 88 ? 8.591 4.547 -17.074 1.00 69.81 88 TYR A CA 1
ATOM 731 C C . TYR A 1 88 ? 9.823 4.036 -16.336 1.00 69.81 88 TYR A C 1
ATOM 733 O O . TYR A 1 88 ? 10.568 4.840 -15.764 1.00 69.81 88 TYR A O 1
ATOM 741 N N . PHE A 1 89 ? 10.038 2.725 -16.388 1.00 70.62 89 PHE A N 1
ATOM 742 C CA . PHE A 1 89 ? 11.187 2.056 -15.786 1.00 70.62 89 PHE A CA 1
ATOM 743 C C . PHE A 1 89 ? 11.823 1.094 -16.785 1.00 70.62 89 PHE A C 1
ATOM 745 O O . PHE A 1 89 ? 11.120 0.470 -17.582 1.00 70.62 89 PHE A O 1
ATOM 752 N N . GLU A 1 90 ? 13.145 0.970 -16.708 1.00 67.50 90 GLU A N 1
ATOM 753 C CA . GLU A 1 90 ? 13.920 -0.017 -17.463 1.00 67.50 90 GLU A CA 1
ATOM 754 C C . GLU A 1 90 ? 13.711 -1.416 -16.866 1.00 67.50 90 GLU A C 1
ATOM 756 O O . GLU A 1 90 ? 13.476 -2.389 -17.580 1.00 67.50 90 GLU A O 1
ATOM 761 N N . PHE A 1 91 ? 13.700 -1.499 -15.532 1.00 68.50 91 PHE A N 1
ATOM 762 C CA . PHE A 1 91 ? 13.460 -2.731 -14.791 1.00 68.50 91 PHE A CA 1
ATOM 763 C C . PHE A 1 91 ? 12.715 -2.459 -13.479 1.00 68.50 91 PHE A C 1
ATOM 765 O O . PHE A 1 91 ? 12.987 -1.468 -12.797 1.00 68.50 91 PHE A O 1
ATOM 772 N N . ALA A 1 92 ? 11.796 -3.357 -13.115 1.00 74.06 92 ALA A N 1
ATOM 773 C CA . ALA A 1 92 ? 11.100 -3.355 -11.830 1.00 74.06 92 ALA A CA 1
ATOM 774 C C . ALA A 1 92 ? 10.839 -4.799 -11.366 1.00 74.06 92 ALA A C 1
ATOM 776 O O . ALA A 1 92 ? 10.206 -5.577 -12.081 1.00 74.06 92 ALA A O 1
ATOM 777 N N . ASP A 1 93 ? 11.324 -5.155 -10.172 1.00 74.44 93 ASP A N 1
ATOM 778 C CA . ASP A 1 93 ? 11.250 -6.523 -9.639 1.00 74.44 93 ASP A CA 1
ATOM 779 C C . ASP A 1 93 ? 10.230 -6.665 -8.501 1.00 74.44 93 ASP A C 1
ATOM 781 O O . ASP A 1 93 ? 10.315 -5.995 -7.468 1.00 74.44 93 ASP A O 1
ATOM 785 N N . PHE A 1 94 ? 9.288 -7.588 -8.689 1.00 77.88 94 PHE A N 1
ATOM 786 C CA . PHE A 1 94 ? 8.240 -7.934 -7.729 1.00 77.88 94 PHE A CA 1
ATOM 787 C C . PHE A 1 94 ? 8.134 -9.455 -7.509 1.00 77.88 94 PHE A C 1
ATOM 789 O O . PHE A 1 94 ? 7.097 -9.935 -7.069 1.00 77.88 94 PHE A O 1
ATOM 796 N N . ARG A 1 95 ? 9.176 -10.246 -7.817 1.00 74.00 95 ARG A N 1
ATOM 797 C CA . ARG A 1 95 ? 9.105 -11.728 -7.814 1.00 74.00 95 ARG A CA 1
ATOM 798 C C . ARG A 1 95 ? 8.605 -12.365 -6.510 1.00 74.00 95 ARG A C 1
ATOM 800 O O . ARG A 1 95 ? 8.053 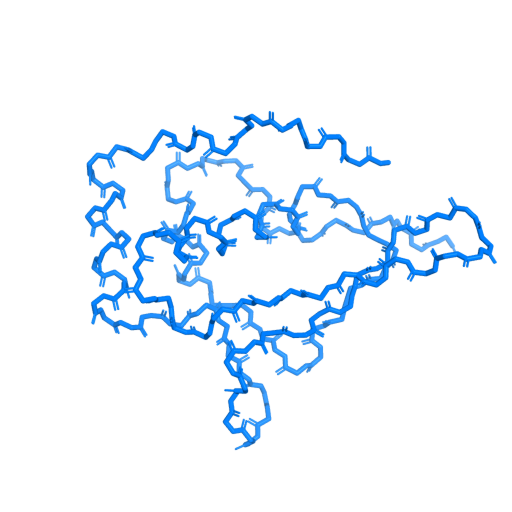-13.458 -6.557 1.00 74.00 95 ARG A O 1
ATOM 807 N N . GLU A 1 96 ? 8.782 -11.696 -5.374 1.00 78.56 96 GLU A N 1
ATOM 808 C CA . GLU A 1 96 ? 8.355 -12.175 -4.051 1.00 78.56 96 GLU A CA 1
ATOM 809 C C . GLU A 1 96 ? 7.069 -11.506 -3.532 1.00 78.56 96 GLU A C 1
ATOM 811 O O . GLU A 1 96 ? 6.580 -11.893 -2.473 1.00 78.56 96 GLU A O 1
ATOM 816 N N . TYR A 1 97 ? 6.504 -10.517 -4.238 1.00 83.06 97 TYR A N 1
ATOM 817 C CA . TYR A 1 97 ? 5.438 -9.664 -3.701 1.00 83.06 97 TYR A CA 1
ATOM 818 C C . TYR A 1 97 ? 4.382 -9.293 -4.742 1.00 83.06 97 TYR A C 1
ATOM 820 O O . TYR A 1 97 ? 4.703 -8.90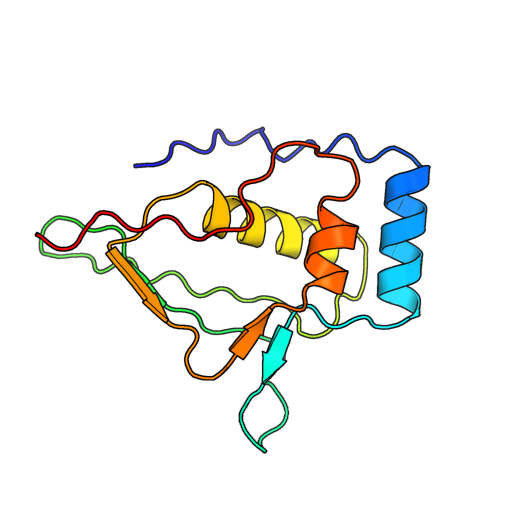3 -5.860 1.00 83.06 97 TYR A O 1
ATOM 828 N N . PHE A 1 98 ? 3.111 -9.284 -4.345 1.00 86.00 98 PHE A N 1
ATOM 829 C CA . PHE A 1 98 ? 2.040 -8.704 -5.160 1.00 86.00 98 PHE A CA 1
ATOM 830 C C . PHE A 1 98 ? 1.246 -7.662 -4.374 1.00 86.00 98 PHE A C 1
ATOM 832 O O . PHE A 1 98 ? 0.911 -7.860 -3.205 1.00 86.00 98 PHE A O 1
ATOM 839 N N . PHE A 1 99 ? 0.952 -6.528 -5.014 1.00 89.12 99 PHE A N 1
ATOM 840 C CA . PHE A 1 99 ? 0.140 -5.473 -4.411 1.00 89.12 99 PHE A CA 1
ATOM 841 C C . PHE A 1 99 ? -1.307 -5.930 -4.229 1.00 89.12 99 P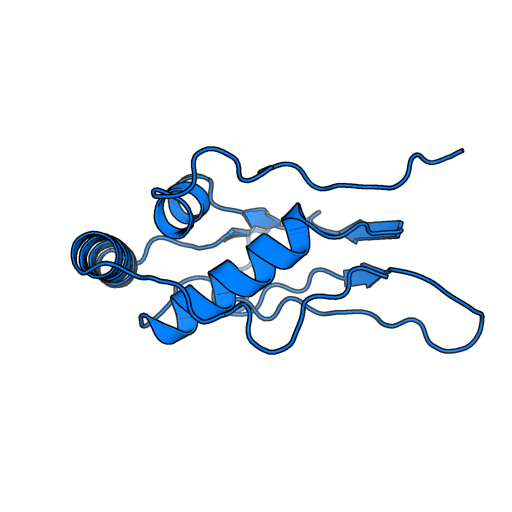HE A C 1
ATOM 843 O O . PHE A 1 99 ? -1.876 -6.598 -5.092 1.00 89.12 99 PHE A O 1
ATOM 850 N N . ASN A 1 100 ? -1.919 -5.531 -3.117 1.00 92.25 100 ASN A N 1
ATOM 851 C CA . ASN A 1 100 ? -3.312 -5.828 -2.838 1.00 92.25 100 ASN A CA 1
ATOM 852 C C . ASN A 1 100 ? -4.230 -4.968 -3.735 1.00 92.25 100 ASN A C 1
ATOM 854 O O . ASN A 1 100 ? -4.258 -3.741 -3.573 1.00 92.25 100 ASN A O 1
ATOM 858 N N . PRO A 1 101 ? -5.029 -5.566 -4.641 1.00 89.88 101 PRO A N 1
ATOM 859 C CA . PRO A 1 101 ? -5.930 -4.810 -5.508 1.00 89.88 101 PRO A CA 1
ATOM 860 C C . PRO A 1 101 ? -7.054 -4.099 -4.738 1.00 89.88 101 PRO A C 1
ATOM 862 O O . PRO A 1 101 ? -7.601 -3.122 -5.245 1.00 89.88 101 PRO A O 1
ATOM 865 N N . GLU A 1 102 ? -7.405 -4.545 -3.527 1.00 92.75 102 GLU A N 1
ATOM 866 C CA . GLU A 1 102 ? -8.349 -3.836 -2.656 1.00 92.75 102 GLU A CA 1
ATOM 867 C C . GLU A 1 102 ? -7.746 -2.521 -2.141 1.00 92.75 102 GLU A C 1
ATOM 869 O O . GLU A 1 102 ? -8.372 -1.470 -2.269 1.00 92.75 102 GLU A O 1
ATOM 874 N N . MET A 1 103 ? -6.501 -2.550 -1.652 1.00 93.81 103 MET A N 1
ATOM 875 C CA . MET A 1 103 ? -5.795 -1.341 -1.210 1.00 93.81 103 MET A CA 1
ATOM 876 C C . MET A 1 103 ? -5.610 -0.343 -2.360 1.00 93.81 103 MET A C 1
ATOM 878 O O . MET A 1 103 ? -5.855 0.847 -2.181 1.00 93.81 103 MET A O 1
ATOM 882 N N . ILE A 1 104 ? -5.248 -0.819 -3.559 1.00 90.69 104 ILE A N 1
ATOM 883 C CA . ILE A 1 104 ? -5.154 0.033 -4.757 1.00 90.69 104 ILE A CA 1
ATOM 884 C C . ILE A 1 104 ? -6.496 0.737 -5.012 1.00 90.69 104 ILE A C 1
ATOM 886 O O . ILE A 1 104 ? -6.516 1.954 -5.177 1.00 90.69 104 ILE A O 1
ATOM 890 N N . LYS A 1 105 ? -7.625 0.014 -4.980 1.00 90.12 105 LYS A N 1
ATOM 891 C CA . LYS A 1 105 ? -8.957 0.627 -5.138 1.00 90.12 105 LYS A CA 1
ATOM 892 C C . LYS A 1 105 ? -9.233 1.684 -4.067 1.00 90.12 105 LYS A C 1
ATOM 894 O O . LYS A 1 105 ? -9.658 2.775 -4.412 1.00 90.12 105 LYS A O 1
ATOM 899 N N . ILE A 1 106 ? -8.943 1.407 -2.795 1.00 92.06 106 ILE A N 1
ATOM 900 C CA . ILE A 1 106 ? -9.183 2.343 -1.681 1.00 92.06 106 ILE A CA 1
ATOM 901 C C . ILE A 1 106 ? -8.382 3.646 -1.838 1.00 92.06 106 ILE A C 1
ATOM 903 O O . ILE A 1 106 ? -8.914 4.735 -1.615 1.00 92.06 106 ILE A O 1
ATOM 907 N N . LEU A 1 107 ? -7.112 3.561 -2.239 1.00 90.06 107 LEU A N 1
ATOM 908 C CA . LEU A 1 107 ? -6.240 4.733 -2.396 1.00 90.06 107 LEU A CA 1
ATOM 909 C C . LEU A 1 107 ? -6.639 5.630 -3.581 1.00 90.06 107 LEU A C 1
ATOM 911 O O . LEU A 1 107 ? -6.337 6.829 -3.575 1.00 90.06 107 LEU A O 1
ATOM 915 N N . PHE A 1 108 ? -7.340 5.059 -4.563 1.00 85.88 108 PHE A N 1
ATOM 916 C CA . PHE A 1 108 ? -7.601 5.663 -5.870 1.00 85.88 108 PHE A CA 1
ATOM 917 C C . PHE A 1 108 ? -9.087 5.742 -6.261 1.00 85.88 108 PHE A C 1
ATOM 919 O O . PHE A 1 108 ? -9.406 6.105 -7.389 1.00 85.88 108 PHE A O 1
ATOM 926 N N . ASP A 1 109 ? -10.000 5.469 -5.327 1.00 81.69 109 ASP A N 1
ATOM 927 C CA . ASP A 1 109 ? -11.453 5.337 -5.544 1.00 81.69 109 ASP A CA 1
ATOM 928 C C . ASP A 1 109 ? -12.112 6.561 -6.219 1.00 81.69 109 ASP A C 1
ATOM 930 O O . ASP A 1 109 ? -13.093 6.439 -6.950 1.00 81.69 109 ASP A O 1
ATOM 934 N N . ASN A 1 110 ? -11.544 7.756 -6.016 1.00 69.88 110 ASN A N 1
ATOM 935 C CA . ASN A 1 110 ? -12.038 9.005 -6.603 1.00 69.88 110 ASN A CA 1
ATOM 936 C C . ASN A 1 110 ? -11.513 9.279 -8.032 1.00 69.88 110 ASN A C 1
ATOM 938 O O . ASN A 1 110 ? -11.960 10.236 -8.669 1.00 69.88 110 ASN A O 1
ATOM 942 N N . GLU A 1 111 ? -10.574 8.486 -8.560 1.00 67.62 111 GLU A N 1
ATOM 943 C CA . GLU A 1 111 ? -9.898 8.764 -9.831 1.00 67.62 111 GLU A CA 1
ATOM 944 C C . GLU A 1 111 ? -10.283 7.791 -10.946 1.00 67.62 111 GLU A C 1
ATOM 946 O O . GLU A 1 111 ? -9.832 6.651 -11.021 1.00 67.62 111 GLU A O 1
ATOM 951 N N . LYS A 1 112 ? -11.069 8.295 -11.902 1.00 61.34 112 LYS A N 1
ATOM 952 C CA . LYS A 1 112 ? -11.609 7.505 -13.022 1.00 61.34 112 LYS A CA 1
ATOM 953 C C . LYS A 1 112 ? -10.560 6.936 -13.990 1.00 61.34 112 LYS A C 1
ATOM 955 O O . LYS A 1 112 ? -10.906 6.060 -14.773 1.00 61.34 112 LYS A O 1
ATOM 960 N N . ASN A 1 113 ? -9.329 7.455 -13.978 1.00 59.84 113 ASN A N 1
ATOM 961 C CA . ASN A 1 113 ? -8.364 7.303 -15.076 1.00 59.84 113 ASN A CA 1
ATOM 962 C C . ASN A 1 113 ? -6.947 6.882 -14.641 1.00 59.84 113 ASN A C 1
ATOM 964 O O . ASN A 1 113 ? -6.015 7.041 -15.432 1.00 59.84 113 ASN A O 1
ATOM 968 N N . ILE A 1 114 ? -6.734 6.366 -13.422 1.00 63.59 114 ILE A N 1
ATOM 969 C CA . ILE A 1 114 ? -5.381 5.914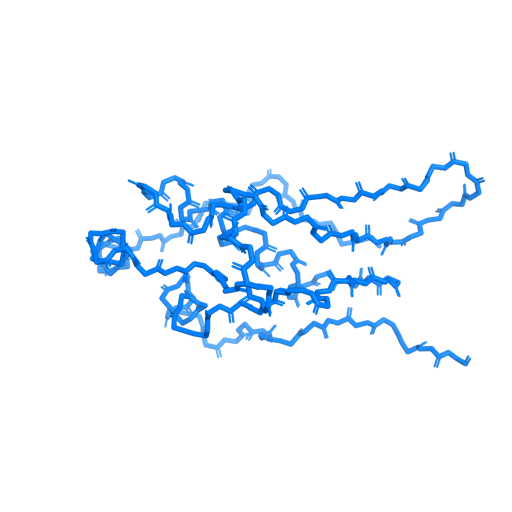 -13.053 1.00 63.59 114 ILE A CA 1
ATOM 970 C C . ILE A 1 114 ? -5.022 4.661 -13.854 1.00 63.59 114 ILE A C 1
ATOM 972 O O . ILE A 1 114 ? -5.740 3.660 -13.779 1.00 63.59 114 ILE A O 1
ATOM 976 N N . PRO A 1 115 ? -3.899 4.670 -14.590 1.00 64.25 115 PRO A N 1
ATOM 977 C CA . PRO A 1 115 ? -3.408 3.480 -15.256 1.00 64.25 115 PRO A CA 1
ATOM 978 C C . PRO A 1 115 ? -2.817 2.539 -14.202 1.00 64.25 115 PRO A C 1
ATOM 980 O O . PRO A 1 115 ? -1.635 2.613 -13.904 1.00 64.25 115 PRO A O 1
ATOM 983 N N . THR A 1 116 ? -3.600 1.610 -13.653 1.00 67.00 116 THR A N 1
ATOM 984 C CA . THR A 1 116 ? -3.126 0.581 -12.695 1.00 67.00 116 THR A CA 1
ATOM 985 C C . THR A 1 116 ? -2.200 -0.477 -13.328 1.00 67.00 116 THR A C 1
ATOM 987 O O . THR A 1 116 ? -2.055 -1.588 -12.821 1.00 67.00 116 THR A O 1
ATOM 990 N N . GLN A 1 117 ? -1.576 -0.137 -14.455 1.00 68.25 117 GLN A N 1
ATOM 991 C CA . GLN A 1 117 ? -0.652 -0.948 -15.232 1.00 68.25 117 GLN A CA 1
ATOM 992 C C . GLN A 1 117 ? 0.723 -0.281 -15.194 1.00 68.25 117 GLN A C 1
ATOM 994 O O . GLN A 1 117 ? 0.850 0.912 -15.474 1.00 68.25 117 GLN A O 1
ATOM 999 N N . LEU A 1 118 ? 1.755 -1.060 -14.868 1.00 68.00 118 LEU A N 1
ATOM 1000 C CA . LEU A 1 118 ? 3.140 -0.603 -14.947 1.00 68.00 118 LEU A CA 1
ATOM 1001 C C . LEU A 1 118 ? 3.495 -0.267 -16.398 1.00 68.00 118 LEU A C 1
ATOM 1003 O O . LEU A 1 118 ? 3.136 -1.004 -17.319 1.00 68.00 118 LEU A O 1
ATOM 1007 N N . ARG A 1 119 ? 4.232 0.827 -16.597 1.00 68.31 119 ARG A N 1
ATOM 1008 C CA . ARG A 1 119 ? 4.733 1.231 -17.912 1.00 68.31 119 ARG A CA 1
ATOM 1009 C C . ARG A 1 119 ? 6.211 0.871 -18.022 1.00 68.31 119 ARG A C 1
ATOM 1011 O O . ARG A 1 119 ? 7.052 1.483 -17.369 1.00 68.31 119 ARG A O 1
ATOM 1018 N N . SER A 1 120 ? 6.531 -0.094 -18.872 1.00 61.81 120 SER A N 1
ATOM 1019 C CA . SER A 1 120 ? 7.895 -0.299 -19.358 1.00 61.81 120 SER A CA 1
ATOM 1020 C C . SER A 1 120 ? 8.073 0.398 -20.706 1.00 61.81 120 SER A C 1
ATOM 1022 O O . SER A 1 120 ? 7.122 0.526 -21.486 1.00 61.81 120 SER A O 1
ATOM 1024 N N . GLU A 1 121 ? 9.293 0.837 -21.010 1.00 58.19 121 GLU A N 1
ATOM 1025 C CA . GLU A 1 121 ? 9.665 0.975 -22.418 1.00 58.19 121 GLU A CA 1
ATOM 1026 C C . GLU A 1 121 ? 9.709 -0.430 -23.040 1.00 58.19 121 GLU A C 1
ATOM 1028 O O . GLU A 1 121 ? 9.995 -1.423 -22.363 1.00 58.19 121 GLU A O 1
ATOM 1033 N N . LYS A 1 122 ? 9.347 -0.549 -24.321 1.00 45.12 122 LYS A N 1
ATOM 1034 C CA . LYS A 1 122 ? 9.450 -1.839 -25.009 1.00 45.12 122 LYS A CA 1
ATOM 1035 C C . LYS A 1 122 ? 10.922 -2.239 -25.052 1.00 45.12 122 LYS A C 1
ATOM 1037 O O . LYS A 1 122 ? 11.728 -1.471 -25.569 1.00 45.12 122 LYS A O 1
ATOM 1042 N N . ALA A 1 123 ? 11.234 -3.453 -24.604 1.00 42.44 123 ALA A N 1
ATOM 1043 C CA . ALA A 1 123 ? 12.459 -4.112 -25.034 1.00 42.44 123 ALA A CA 1
ATOM 1044 C C . ALA A 1 123 ? 12.453 -4.163 -26.573 1.00 42.44 123 ALA A C 1
ATOM 1046 O O . ALA A 1 123 ? 11.462 -4.604 -27.168 1.00 42.44 123 ALA A O 1
ATOM 1047 N N . ILE A 1 124 ? 13.515 -3.625 -27.175 1.00 35.31 124 ILE A N 1
ATOM 1048 C CA . ILE A 1 124 ? 13.768 -3.607 -28.623 1.00 35.31 124 ILE A CA 1
ATOM 1049 C C . ILE A 1 124 ? 14.437 -4.927 -29.012 1.00 35.31 124 ILE A C 1
ATOM 1051 O O . ILE A 1 124 ? 15.378 -5.319 -28.288 1.00 35.31 124 ILE A O 1
#

Secondary structure (DSSP, 8-state):
-----TTTT-----HHHHHHHHHHHHTT--SEEESSSSPPPSS---EEE---SSS----EE----SS--SHHHHHHHHHHHHHHHHSEESEE--TTEEE-HHHHHHHHTT-TT---S-EEPPP-

InterPro domains:
  IPR059425 Domain of unknown function DUF8381 [PF28323] (3-123)